Protein AF-A0A3D2XLP2-F1 (afdb_monomer)

Radius of gyration: 16.48 Å; Cα cont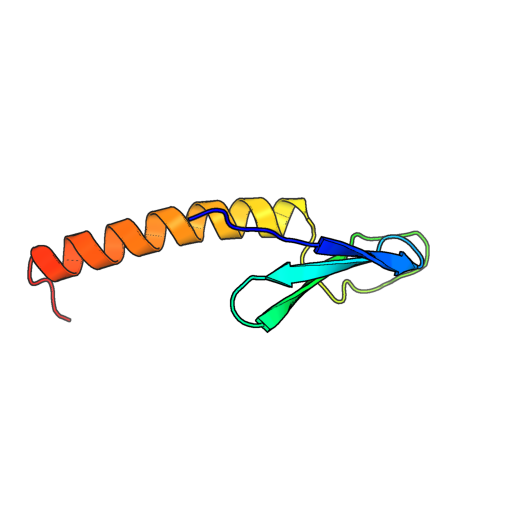acts (8 Å, |Δi|>4): 73; chains: 1; bounding box: 33×30×45 Å

Secondary structure (DSSP, 8-state):
------EEE-STTEEEEE-TTS-EEEEE---TT--S-SSB-HHHHHHHHHHHHHHHHHHHHHHHTT---

Nearest PDB structures (foldseek):
  1vla-assembly1_A  TM=8.781E-01  e=6.652E-04  Thermotoga maritima MSB8
  1ml8-assembly1_A-2  TM=8.890E-01  e=1.971E-03  Escherichia coli
  6h4d-assembly1_A  TM=4.869E-01  e=1.101E+00  Pseudomonas aeruginosa PAO1
  2x5g-assembly1_A-2  TM=3.296E-01  e=9.088E-01  Sulfolobus islandicus rudivirus 1 variant XX
  1qil-assembly3_C  TM=5.122E-01  e=3.706E+00  Staphylococcus aureus

Solvent-accessible surface area (backbone atoms only — not comparable to full-atom values): 4254 Å² total; per-residue (Å²): 135,86,89,65,72,55,76,43,79,72,60,90,64,30,36,40,31,50,40,88,88,76,50,75,48,53,28,22,53,87,47,98,93,51,94,69,76,91,33,44,35,66,69,57,46,51,53,50,49,55,52,48,56,54,46,52,56,50,52,55,50,38,56,73,70,66,66,73,132

Foldseek 3Di:
DDWDKDWDDDDDQKIWMAGPVGDIFIEGDDDVPDPDDPGHHPVRVVVVVVVVVVVVVVVVVCVVVVPDD

Mean predicted aligned error: 5.02 Å

Structure (mmCIF, N/CA/C/O backbone):
data_AF-A0A3D2XLP2-F1
#
_entry.id   AF-A0A3D2XLP2-F1
#
loop_
_atom_site.group_PDB
_atom_site.id
_atom_site.type_symbol
_atom_site.label_atom_id
_atom_site.label_alt_id
_atom_site.label_comp_id
_atom_site.label_asym_id
_atom_site.label_entity_id
_atom_site.label_seq_id
_atom_site.pdbx_PDB_ins_code
_atom_site.Cartn_x
_atom_site.Cartn_y
_atom_site.Cartn_z
_atom_site.occupancy
_atom_site.B_iso_or_equiv
_atom_site.auth_seq_id
_atom_site.auth_comp_id
_atom_site.auth_asym_id
_atom_site.auth_atom_id
_atom_site.pdbx_PDB_model_num
ATOM 1 N N . MET A 1 1 ? -0.444 -14.399 12.697 1.00 62.84 1 MET A N 1
ATOM 2 C CA . MET A 1 1 ? -0.733 -14.577 11.257 1.00 62.84 1 MET A CA 1
ATOM 3 C C . MET A 1 1 ? 0.405 -13.941 10.483 1.00 62.84 1 MET A C 1
ATOM 5 O O . MET A 1 1 ? 0.826 -12.862 10.875 1.00 62.84 1 MET A O 1
ATOM 9 N N . ALA A 1 2 ? 0.956 -14.613 9.472 1.00 84.94 2 ALA A N 1
ATOM 10 C CA . ALA A 1 2 ? 2.006 -14.031 8.639 1.00 84.94 2 ALA A CA 1
ATOM 11 C C . ALA A 1 2 ? 1.355 -13.334 7.440 1.00 84.94 2 ALA A C 1
ATOM 13 O O . ALA A 1 2 ? 0.602 -13.965 6.701 1.00 84.94 2 ALA A O 1
ATOM 14 N N . HIS A 1 3 ? 1.630 -12.044 7.259 1.00 88.56 3 HIS A N 1
ATOM 15 C CA . HIS A 1 3 ? 1.283 -11.346 6.027 1.00 88.56 3 HIS A CA 1
ATOM 16 C C . HIS A 1 3 ? 2.387 -11.607 4.999 1.00 88.56 3 HIS A C 1
ATOM 18 O O . HIS A 1 3 ? 3.566 -11.426 5.299 1.00 88.56 3 HIS A O 1
ATOM 24 N N . LYS A 1 4 ? 2.006 -12.056 3.802 1.00 92.50 4 LYS A N 1
ATOM 25 C CA . LYS A 1 4 ? 2.903 -12.215 2.655 1.00 92.50 4 LYS A CA 1
ATOM 26 C C . LYS A 1 4 ? 2.464 -11.244 1.569 1.00 92.50 4 LYS A C 1
ATOM 28 O O . LYS A 1 4 ? 1.269 -11.140 1.308 1.00 92.50 4 LYS A O 1
ATOM 33 N N . THR A 1 5 ? 3.435 -10.589 0.949 1.00 95.25 5 THR A N 1
ATOM 34 C CA . THR A 1 5 ? 3.242 -9.828 -0.281 1.00 95.25 5 THR A CA 1
ATOM 35 C C . THR A 1 5 ? 4.233 -10.296 -1.345 1.00 95.25 5 THR A C 1
ATOM 37 O O . THR A 1 5 ? 5.312 -10.809 -1.026 1.00 95.25 5 THR A O 1
ATOM 40 N N . THR A 1 6 ? 3.859 -10.141 -2.607 1.00 96.56 6 THR A N 1
ATOM 41 C CA . THR A 1 6 ? 4.664 -10.444 -3.788 1.00 96.56 6 THR A CA 1
ATOM 42 C C . THR A 1 6 ? 4.697 -9.210 -4.674 1.00 96.56 6 THR A C 1
ATOM 44 O O . THR A 1 6 ? 3.654 -8.675 -5.046 1.00 96.56 6 THR A O 1
ATOM 47 N N . THR A 1 7 ? 5.903 -8.777 -5.035 1.00 97.50 7 THR A N 1
ATOM 48 C CA . THR A 1 7 ? 6.111 -7.628 -5.917 1.00 97.50 7 THR A CA 1
ATOM 49 C C . THR A 1 7 ? 6.658 -8.096 -7.255 1.00 97.50 7 THR A C 1
ATOM 51 O O . THR A 1 7 ? 7.677 -8.785 -7.317 1.00 97.50 7 THR A O 1
ATOM 54 N N . HIS A 1 8 ? 6.001 -7.684 -8.332 1.00 97.56 8 HIS A N 1
ATOM 55 C CA . HIS A 1 8 ? 6.355 -8.013 -9.703 1.00 97.56 8 HIS A CA 1
ATOM 56 C C . HIS A 1 8 ? 6.853 -6.771 -10.439 1.00 97.56 8 HIS A C 1
ATOM 58 O O . HIS A 1 8 ? 6.209 -5.722 -10.435 1.00 97.56 8 HIS A O 1
ATOM 64 N N . TRP A 1 9 ? 7.993 -6.898 -11.113 1.00 95.94 9 TRP A N 1
ATOM 65 C CA . TRP A 1 9 ? 8.459 -5.892 -12.061 1.00 95.94 9 TRP A CA 1
ATOM 66 C C . TRP A 1 9 ? 7.596 -5.920 -13.329 1.00 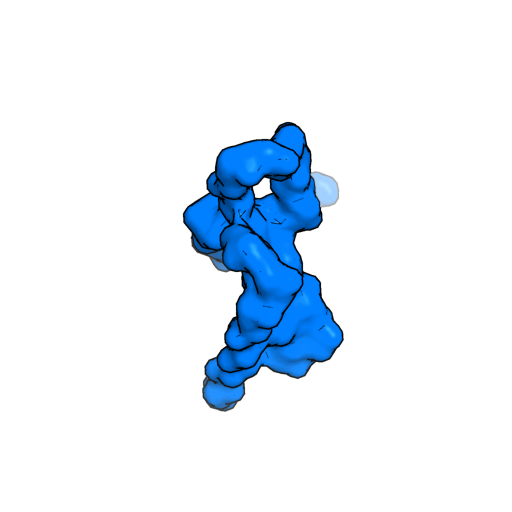95.94 9 TRP A C 1
ATOM 68 O O . TRP A 1 9 ? 7.298 -6.994 -13.857 1.00 95.94 9 TRP A O 1
ATOM 78 N N . LYS A 1 10 ? 7.191 -4.743 -13.818 1.00 93.50 10 LYS A N 1
ATOM 79 C CA . LYS A 1 10 ? 6.275 -4.589 -14.966 1.00 93.50 10 LYS A CA 1
ATOM 80 C C . LYS A 1 10 ? 6.931 -3.908 -16.176 1.00 93.50 10 LYS A C 1
ATOM 82 O O . LYS A 1 10 ? 6.225 -3.489 -17.089 1.00 93.50 10 LYS A O 1
ATOM 87 N N . GLY A 1 11 ? 8.260 -3.788 -16.186 1.00 90.00 11 GLY A N 1
ATOM 88 C CA . GLY A 1 11 ? 9.006 -3.044 -17.204 1.00 90.00 11 GLY A CA 1
ATOM 89 C C . GLY A 1 11 ? 9.384 -1.633 -16.746 1.00 90.00 11 GLY A C 1
ATOM 90 O O . GLY A 1 11 ? 8.659 -0.999 -15.980 1.00 90.00 11 GLY A O 1
ATOM 91 N N . GLY A 1 12 ? 10.532 -1.132 -17.211 1.00 88.75 12 GLY A N 1
ATOM 92 C CA . GLY A 1 12 ? 11.050 0.181 -16.810 1.00 88.75 12 GLY A CA 1
ATOM 93 C C . GLY A 1 12 ? 11.202 0.305 -15.290 1.00 88.75 12 GLY A C 1
ATOM 94 O O . GLY A 1 12 ? 11.622 -0.642 -14.626 1.00 88.75 12 GLY A O 1
ATOM 95 N N . MET A 1 13 ? 10.815 1.456 -14.739 1.00 91.06 13 MET A N 1
ATOM 96 C CA . MET A 1 13 ? 10.832 1.733 -13.297 1.00 91.06 13 MET A CA 1
ATOM 97 C C . MET A 1 13 ? 9.462 1.503 -12.631 1.00 91.06 13 MET A C 1
ATOM 99 O O . MET A 1 13 ? 9.084 2.249 -11.728 1.00 91.06 13 MET A O 1
ATOM 103 N N . ARG A 1 14 ? 8.706 0.494 -13.091 1.00 92.75 14 ARG A N 1
ATOM 104 C CA . ARG A 1 14 ? 7.342 0.185 -12.633 1.00 92.75 14 ARG A CA 1
ATOM 105 C C . ARG A 1 14 ? 7.251 -1.181 -11.955 1.00 92.75 14 ARG A C 1
ATOM 107 O O . ARG A 1 14 ? 7.770 -2.183 -12.457 1.00 92.75 14 ARG A O 1
ATOM 114 N N . PHE A 1 15 ? 6.522 -1.217 -10.847 1.00 95.88 15 PHE A N 1
ATOM 115 C CA . PHE A 1 15 ? 6.322 -2.385 -9.998 1.00 95.88 15 PHE A CA 1
ATOM 116 C C . PHE A 1 15 ? 4.860 -2.489 -9.568 1.00 95.88 15 PHE A C 1
ATOM 118 O O . PHE A 1 15 ? 4.218 -1.483 -9.280 1.00 95.88 15 PHE A O 1
ATOM 125 N N . GLU A 1 16 ? 4.344 -3.708 -9.489 1.00 97.12 16 GLU A N 1
ATOM 126 C CA . GLU A 1 16 ? 3.018 -4.009 -8.949 1.00 97.12 16 GLU A CA 1
ATOM 127 C C . GLU A 1 16 ? 3.180 -4.950 -7.755 1.00 97.12 16 GLU A C 1
ATOM 129 O O . GLU A 1 16 ? 3.869 -5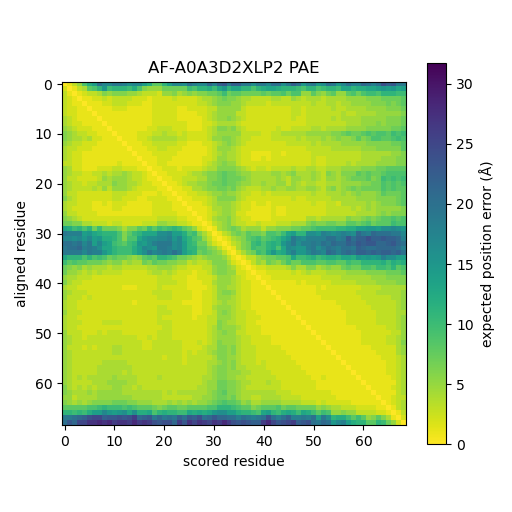.962 -7.872 1.00 97.12 16 GLU A O 1
ATOM 134 N N . SER A 1 17 ? 2.583 -4.619 -6.610 1.00 97.38 17 SER A N 1
ATOM 135 C CA . SER A 1 17 ? 2.578 -5.485 -5.422 1.00 97.38 17 SER A CA 1
ATOM 136 C C . SER A 1 17 ? 1.167 -5.963 -5.117 1.00 97.38 17 SER A C 1
ATOM 138 O O . SER A 1 17 ? 0.222 -5.180 -5.208 1.00 97.38 17 SER A O 1
ATOM 140 N N . ASP A 1 18 ? 1.033 -7.226 -4.719 1.00 95.69 18 ASP A N 1
ATOM 141 C CA . ASP A 1 18 ? -0.215 -7.774 -4.182 1.00 95.69 18 ASP A CA 1
ATOM 142 C C . ASP A 1 18 ? -0.404 -7.416 -2.693 1.00 95.69 18 ASP A C 1
ATOM 144 O O . ASP A 1 18 ? 0.475 -6.830 -2.042 1.00 95.69 18 ASP A O 1
ATOM 148 N N . ASN A 1 19 ? -1.569 -7.776 -2.150 1.00 91.88 19 ASN A N 1
ATOM 149 C CA . ASN A 1 19 ? -1.800 -7.855 -0.716 1.00 91.88 19 ASN A CA 1
ATOM 150 C C . ASN A 1 19 ? -2.706 -9.047 -0.345 1.00 91.88 19 ASN A C 1
ATOM 152 O O . ASN A 1 19 ? -3.435 -9.562 -1.197 1.00 91.88 19 ASN A O 1
ATOM 156 N N . PRO A 1 20 ? -2.725 -9.470 0.936 1.00 91.38 20 PRO A N 1
ATOM 157 C CA . PRO A 1 20 ? -3.542 -10.600 1.394 1.00 91.38 20 PRO A CA 1
ATOM 158 C C . PRO A 1 20 ? -5.058 -10.443 1.200 1.00 91.38 20 PRO A C 1
ATOM 160 O O . PRO A 1 20 ? -5.779 -11.435 1.267 1.00 91.38 20 PRO A O 1
ATOM 163 N N . SER A 1 21 ? -5.546 -9.221 0.975 1.00 90.25 21 SER A N 1
ATOM 164 C CA . SER A 1 21 ? -6.964 -8.924 0.740 1.00 90.25 21 SER A CA 1
ATOM 165 C C . SER A 1 21 ? -7.361 -9.033 -0.738 1.00 90.25 21 SER A C 1
ATOM 167 O O . SER A 1 21 ? -8.508 -8.753 -1.075 1.00 90.25 21 SER A O 1
ATOM 169 N N . GLY A 1 22 ? -6.432 -9.420 -1.619 1.00 91.50 22 GLY A N 1
ATOM 170 C CA . GLY A 1 22 ? -6.680 -9.610 -3.048 1.00 91.50 22 GLY A CA 1
ATOM 171 C C . GLY A 1 22 ? -6.599 -8.338 -3.897 1.00 91.50 22 GLY A C 1
ATO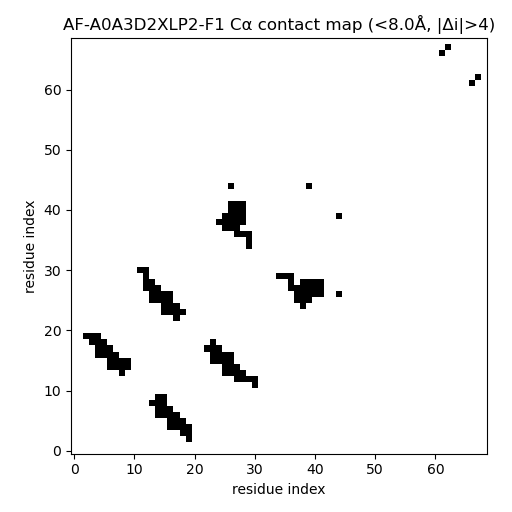M 172 O O . GLY A 1 22 ? -6.915 -8.404 -5.082 1.00 91.50 22 GLY A O 1
ATOM 173 N N . ASN A 1 23 ? -6.166 -7.199 -3.338 1.00 94.06 23 ASN A N 1
ATOM 174 C CA . ASN A 1 23 ? -5.944 -5.979 -4.126 1.00 94.06 23 ASN A CA 1
ATOM 175 C C . ASN A 1 23 ? -4.478 -5.860 -4.565 1.00 94.06 23 ASN A C 1
ATOM 177 O O . ASN A 1 23 ? -3.585 -6.420 -3.925 1.00 94.06 23 ASN A O 1
ATOM 181 N N . SER A 1 24 ? -4.229 -5.073 -5.614 1.00 95.38 24 SER A N 1
ATOM 182 C CA . SER A 1 24 ? -2.882 -4.697 -6.040 1.00 95.38 24 SER A CA 1
ATOM 183 C C . SER A 1 24 ? -2.640 -3.196 -5.921 1.00 95.38 24 SER A C 1
ATOM 185 O O . SER A 1 24 ? -3.567 -2.385 -5.866 1.00 95.38 24 SER A O 1
ATOM 187 N N . VAL A 1 25 ? -1.365 -2.833 -5.841 1.00 95.88 25 VAL A N 1
ATOM 188 C CA . VAL A 1 25 ? -0.897 -1.447 -5.819 1.00 95.88 25 VAL A CA 1
ATOM 189 C C . VAL A 1 25 ? 0.184 -1.265 -6.870 1.00 95.88 25 VAL A C 1
ATOM 191 O O . VAL A 1 25 ? 1.103 -2.081 -6.980 1.00 95.88 25 VAL A O 1
ATOM 194 N N . LEU A 1 26 ? 0.073 -0.180 -7.635 1.00 96.38 26 LEU A N 1
ATOM 195 C CA . LEU A 1 26 ? 1.059 0.199 -8.634 1.00 96.38 26 LEU A CA 1
ATOM 196 C C . LEU A 1 26 ? 2.024 1.229 -8.052 1.00 96.38 26 LEU A C 1
ATOM 198 O O . LEU A 1 26 ? 1.606 2.252 -7.503 1.00 96.38 26 LEU A O 1
ATOM 202 N N . MET A 1 27 ? 3.314 0.963 -8.213 1.00 96.25 27 MET A N 1
ATOM 203 C CA . MET A 1 27 ? 4.390 1.866 -7.841 1.00 96.25 27 MET A CA 1
ATOM 204 C C . MET A 1 27 ? 5.274 2.156 -9.044 1.00 96.25 27 MET A C 1
ATOM 206 O O . MET A 1 27 ? 5.694 1.238 -9.752 1.00 96.25 27 MET A O 1
ATOM 210 N N . ASP A 1 28 ? 5.610 3.421 -9.250 1.00 93.44 28 ASP A N 1
ATOM 211 C CA . ASP A 1 28 ? 6.587 3.813 -10.258 1.00 93.44 28 ASP A CA 1
ATOM 212 C C . ASP A 1 28 ? 7.362 5.070 -9.868 1.00 93.44 28 ASP A C 1
ATOM 214 O O . ASP A 1 28 ? 7.050 5.777 -8.915 1.00 93.44 28 ASP A O 1
ATOM 218 N N . THR A 1 29 ? 8.445 5.338 -10.582 1.00 89.56 29 THR A N 1
ATOM 219 C CA . THR A 1 29 ? 9.171 6.603 -10.477 1.00 89.56 29 THR A CA 1
ATOM 220 C C . THR A 1 29 ? 9.390 7.162 -11.868 1.00 89.56 29 THR A C 1
ATOM 222 O O . THR A 1 29 ? 9.354 6.417 -12.849 1.00 89.56 29 THR A O 1
ATOM 225 N N . ASN A 1 30 ? 9.650 8.466 -11.942 1.00 80.38 30 ASN A N 1
ATOM 226 C CA . ASN A 1 30 ? 10.062 9.105 -13.182 1.00 80.38 30 ASN A CA 1
ATOM 227 C C . ASN A 1 30 ? 11.258 8.342 -13.762 1.00 80.38 30 ASN A C 1
ATOM 229 O O . ASN A 1 30 ? 12.249 8.088 -13.071 1.00 80.38 30 ASN A O 1
ATOM 233 N N . SER A 1 31 ? 11.135 7.973 -15.028 1.00 69.12 31 SER A N 1
ATOM 234 C CA . SER A 1 31 ? 12.219 7.476 -15.864 1.00 69.12 31 SER A CA 1
ATOM 235 C C . SER A 1 31 ? 12.358 8.415 -17.053 1.00 69.12 31 SER A C 1
ATOM 237 O O . SER A 1 31 ? 11.357 8.982 -17.491 1.00 69.12 31 SER A O 1
ATOM 239 N N . GLU A 1 32 ? 13.569 8.553 -17.587 1.00 63.59 32 GLU A N 1
ATOM 240 C CA . GLU A 1 32 ? 13.834 9.310 -18.817 1.00 63.59 32 GLU A CA 1
ATOM 241 C C . GLU A 1 32 ? 12.799 8.938 -19.903 1.00 63.59 32 GLU A C 1
ATOM 243 O O . GLU A 1 32 ? 12.700 7.774 -20.295 1.00 63.59 32 GLU A O 1
ATOM 248 N N . GLY A 1 33 ? 11.984 9.908 -20.337 1.00 63.81 33 GLY A N 1
ATOM 249 C CA . GLY A 1 33 ? 10.957 9.723 -21.374 1.00 63.81 33 GLY A CA 1
ATOM 250 C C . GLY A 1 33 ? 9.547 9.316 -20.909 1.00 63.81 33 GLY A C 1
ATOM 251 O O . GLY A 1 33 ? 8.728 8.971 -21.758 1.00 63.81 33 GLY A O 1
ATOM 252 N N . VAL A 1 34 ? 9.235 9.340 -19.606 1.00 63.88 34 VAL A N 1
ATOM 253 C CA . VAL A 1 34 ? 7.860 9.155 -19.094 1.00 63.88 34 VAL A CA 1
ATOM 254 C C . VAL A 1 34 ? 7.387 10.435 -18.404 1.00 63.88 34 VAL A C 1
ATOM 256 O O . VAL A 1 34 ? 7.839 10.750 -17.306 1.00 63.88 34 VAL A O 1
ATOM 259 N N . ASP A 1 35 ? 6.455 11.146 -19.044 1.00 64.38 35 ASP A N 1
ATOM 260 C CA . ASP A 1 35 ? 5.980 12.466 -18.598 1.00 64.38 35 ASP A CA 1
ATOM 261 C C . ASP A 1 35 ? 5.097 12.419 -17.337 1.00 64.38 35 ASP A C 1
ATOM 263 O O . ASP A 1 35 ? 4.976 13.419 -16.630 1.00 64.38 35 ASP A O 1
ATOM 267 N N . GLN A 1 36 ? 4.474 11.270 -17.032 1.00 75.88 36 GLN A N 1
ATOM 268 C CA . GLN A 1 36 ? 3.537 11.143 -15.913 1.00 75.88 36 GLN A CA 1
ATOM 269 C C . GLN A 1 36 ? 3.612 9.778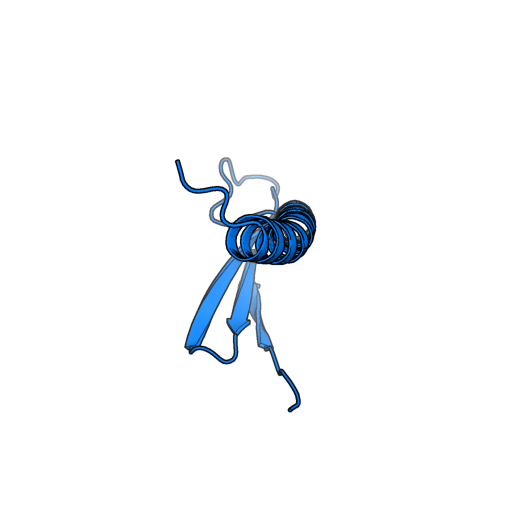 -15.215 1.00 75.88 36 GLN A C 1
ATOM 271 O O . GLN A 1 36 ? 3.588 8.722 -15.852 1.00 75.88 36 GLN A O 1
ATOM 276 N N . GLN A 1 37 ? 3.658 9.816 -13.882 1.00 83.19 37 GLN A N 1
ATOM 277 C CA . GLN A 1 37 ? 3.560 8.643 -13.012 1.00 83.19 37 GLN A CA 1
ATOM 278 C C . GLN A 1 37 ? 2.161 8.021 -13.092 1.00 83.19 37 GLN A C 1
ATOM 280 O O 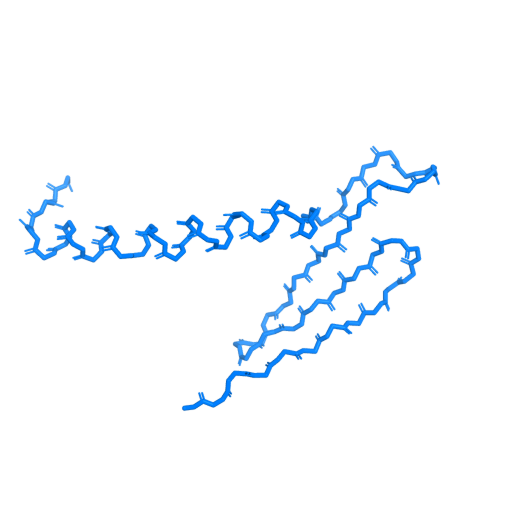. GLN A 1 37 ? 1.155 8.729 -13.033 1.00 83.19 37 GLN A O 1
ATOM 285 N N . GLN A 1 38 ? 2.097 6.697 -13.218 1.00 87.56 38 GLN A N 1
ATOM 286 C CA . GLN A 1 38 ? 0.851 5.925 -13.207 1.00 87.56 38 GLN A CA 1
ATOM 287 C C . GLN A 1 38 ? 0.537 5.382 -11.807 1.00 87.56 38 GLN A C 1
ATOM 289 O O . GLN A 1 38 ? -0.620 5.088 -11.510 1.00 87.56 38 GLN A O 1
ATOM 294 N N . GLY A 1 39 ? 1.556 5.231 -10.957 1.00 91.12 39 GLY A N 1
ATOM 295 C CA . GLY A 1 39 ? 1.445 4.793 -9.568 1.00 91.12 39 GLY A CA 1
ATOM 296 C C . GLY A 1 39 ? 1.993 5.819 -8.577 1.00 91.12 39 GLY A C 1
ATOM 297 O O . GLY A 1 39 ? 2.460 6.896 -8.943 1.00 91.12 39 GLY A O 1
ATOM 298 N N . LEU A 1 40 ? 1.960 5.480 -7.288 1.00 93.75 40 LEU A N 1
ATOM 299 C CA . LEU A 1 40 ? 2.683 6.262 -6.284 1.00 93.75 40 LEU A CA 1
ATOM 300 C C . LEU A 1 40 ? 4.176 5.948 -6.370 1.00 93.75 40 LEU A C 1
ATOM 302 O O . LEU A 1 40 ? 4.564 4.789 -6.526 1.00 93.75 40 LEU A O 1
ATOM 306 N N . SER A 1 41 ? 5.033 6.949 -6.154 1.00 93.88 41 SER A N 1
ATOM 307 C CA . SER A 1 41 ? 6.440 6.630 -5.906 1.00 93.88 41 SER A CA 1
ATOM 308 C C . SER A 1 41 ? 6.570 5.720 -4.685 1.00 93.88 41 SER A C 1
ATOM 310 O O . SER A 1 41 ? 5.876 5.962 -3.694 1.00 93.88 41 SER A O 1
ATOM 312 N N . PRO A 1 42 ? 7.464 4.710 -4.692 1.00 94.94 42 PRO A N 1
ATOM 313 C CA . PRO A 1 42 ? 7.632 3.824 -3.540 1.00 94.94 42 PRO A CA 1
ATOM 314 C C . PRO A 1 42 ? 7.851 4.586 -2.225 1.00 94.94 42 PRO A C 1
ATOM 316 O O . PRO A 1 42 ? 7.324 4.211 -1.181 1.00 94.94 42 PRO A O 1
ATOM 319 N N . LYS A 1 43 ? 8.577 5.713 -2.279 1.00 94.94 43 LYS A N 1
ATOM 320 C CA . LYS A 1 43 ? 8.819 6.570 -1.109 1.00 94.94 43 LYS A CA 1
ATOM 321 C C . LYS A 1 43 ? 7.559 7.314 -0.664 1.00 94.94 43 LYS A C 1
ATOM 323 O O . LYS A 1 43 ? 7.281 7.353 0.530 1.00 94.94 43 LYS A O 1
ATOM 328 N N . ALA A 1 44 ? 6.792 7.882 -1.599 1.00 95.25 44 ALA A N 1
ATOM 329 C CA . ALA A 1 44 ? 5.524 8.530 -1.268 1.00 95.25 44 ALA A CA 1
ATOM 330 C C . ALA A 1 44 ? 4.537 7.517 -0.676 1.00 95.25 44 ALA A C 1
ATOM 332 O O . ALA A 1 44 ? 3.950 7.783 0.366 1.00 95.25 44 ALA A O 1
ATOM 333 N N . MET A 1 45 ? 4.439 6.324 -1.269 1.00 96.06 45 MET A N 1
ATOM 334 C CA . MET A 1 45 ? 3.599 5.242 -0.762 1.00 96.06 45 MET A CA 1
ATOM 335 C C . MET A 1 45 ? 4.002 4.816 0.657 1.00 96.06 45 MET A C 1
ATOM 337 O O . MET A 1 45 ? 3.132 4.654 1.510 1.00 96.06 45 MET A O 1
ATOM 341 N N . MET A 1 46 ? 5.303 4.691 0.941 1.00 96.62 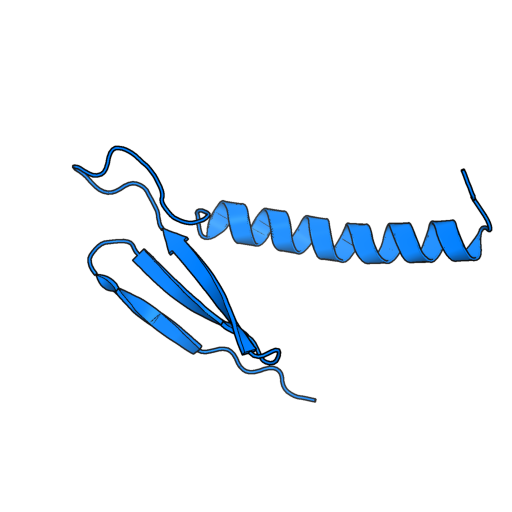46 MET A N 1
ATOM 342 C CA . MET A 1 46 ? 5.794 4.387 2.288 1.00 96.62 46 MET A CA 1
ATOM 343 C C . MET A 1 46 ? 5.366 5.459 3.303 1.00 96.62 46 MET A C 1
ATOM 345 O O . MET A 1 46 ? 4.838 5.116 4.361 1.00 96.62 46 MET A O 1
ATOM 349 N N . LEU A 1 47 ? 5.522 6.746 2.978 1.00 97.94 47 LEU A N 1
ATOM 350 C CA . LEU A 1 47 ? 5.098 7.843 3.858 1.00 97.94 47 LEU A CA 1
ATOM 351 C C . LEU A 1 47 ? 3.576 7.868 4.060 1.00 97.94 47 LEU A C 1
ATOM 353 O O . LEU A 1 47 ? 3.113 8.004 5.192 1.00 97.94 47 LEU A O 1
ATOM 357 N N . SER A 1 48 ? 2.800 7.671 2.992 1.00 97.38 48 SER A N 1
ATOM 358 C CA . SER A 1 48 ? 1.342 7.550 3.071 1.00 97.38 48 SER A CA 1
ATOM 359 C C . SER A 1 48 ? 0.912 6.367 3.938 1.00 97.38 48 SER A C 1
ATOM 361 O O . SER A 1 48 ? -0.019 6.507 4.724 1.00 97.38 48 SER A O 1
ATOM 363 N N . SER A 1 49 ? 1.602 5.224 3.845 1.00 96.44 49 SER A N 1
ATOM 364 C CA . SER A 1 49 ? 1.303 4.046 4.668 1.00 96.44 49 SER A CA 1
ATOM 365 C C . SER A 1 49 ? 1.541 4.310 6.156 1.00 96.44 49 SER A C 1
ATOM 367 O O . SER A 1 49 ? 0.695 3.968 6.978 1.00 96.44 49 SER A O 1
ATOM 369 N N . LEU A 1 50 ? 2.636 4.999 6.498 1.00 98.00 50 LEU A N 1
ATOM 370 C CA . LEU A 1 50 ? 2.948 5.372 7.876 1.00 98.00 50 LEU A CA 1
ATOM 371 C C . LEU A 1 50 ? 1.889 6.324 8.442 1.00 98.00 50 LEU A C 1
ATOM 373 O O . LEU A 1 50 ? 1.371 6.089 9.532 1.00 98.00 50 LEU A O 1
ATOM 377 N N . ALA A 1 51 ? 1.529 7.359 7.677 1.00 98.25 51 ALA A N 1
ATOM 378 C CA . ALA A 1 51 ? 0.475 8.292 8.063 1.00 98.25 51 ALA A CA 1
ATOM 379 C C . ALA A 1 51 ? -0.887 7.592 8.211 1.00 98.25 51 ALA A C 1
ATOM 381 O O . ALA A 1 51 ? -1.624 7.885 9.148 1.00 98.25 51 ALA A O 1
ATOM 382 N N . GLY A 1 52 ? -1.202 6.639 7.327 1.00 97.94 52 GLY A N 1
ATOM 383 C CA . GLY A 1 52 ? -2.421 5.834 7.393 1.00 97.94 52 GLY A CA 1
ATOM 384 C C . GLY A 1 52 ? -2.510 4.993 8.666 1.00 97.94 52 GLY A C 1
ATOM 385 O O . GLY A 1 52 ? -3.541 5.028 9.333 1.00 97.94 52 GLY A O 1
ATOM 386 N N . CYS A 1 53 ? -1.429 4.303 9.047 1.00 97.19 53 CYS A N 1
ATOM 387 C CA . CYS A 1 53 ? -1.379 3.541 10.299 1.00 97.19 53 CYS A CA 1
ATOM 388 C C . CYS A 1 53 ? -1.668 4.437 11.512 1.00 97.19 53 CYS A C 1
ATOM 390 O O . CYS A 1 53 ? -2.537 4.120 12.317 1.00 97.19 53 CYS A O 1
ATOM 392 N N . SER A 1 54 ? -1.006 5.595 11.599 1.00 98.00 54 SER A N 1
ATOM 393 C CA . SER A 1 54 ? -1.249 6.553 12.685 1.00 98.00 54 SER A CA 1
ATOM 394 C C . SER A 1 54 ? -2.657 7.159 12.648 1.00 98.00 54 SER A C 1
ATOM 396 O O . SER A 1 54 ? -3.254 7.391 13.695 1.00 98.00 54 SER A O 1
ATOM 398 N N . GLY A 1 55 ? -3.213 7.407 11.460 1.00 98.00 55 GLY A N 1
ATOM 399 C CA . GLY A 1 55 ? -4.578 7.908 11.299 1.00 98.00 55 GLY A CA 1
ATOM 400 C C . GLY A 1 55 ? -5.635 6.934 11.821 1.00 98.00 55 GLY A C 1
ATOM 401 O O . GLY A 1 55 ? -6.586 7.374 12.464 1.00 98.00 55 GLY A O 1
ATOM 402 N N . ILE A 1 56 ? -5.451 5.627 11.603 1.00 98.12 56 ILE A N 1
ATOM 403 C CA . ILE A 1 56 ? -6.340 4.584 12.145 1.00 98.12 56 ILE A CA 1
ATOM 404 C C . ILE A 1 56 ? -6.365 4.654 13.677 1.00 98.12 56 ILE A C 1
ATOM 406 O O . ILE A 1 56 ? -7.447 4.732 14.260 1.00 98.12 56 ILE A O 1
ATOM 410 N N . ASP A 1 57 ? -5.194 4.729 14.318 1.00 97.00 57 ASP A N 1
ATOM 411 C CA . ASP A 1 57 ? -5.101 4.841 15.779 1.00 97.00 57 ASP A CA 1
ATOM 412 C C . ASP A 1 57 ? -5.809 6.103 16.302 1.00 97.00 57 ASP A C 1
ATOM 414 O O . ASP A 1 57 ? -6.533 6.058 17.299 1.00 97.00 57 ASP A O 1
ATOM 418 N N . ILE A 1 58 ? -5.638 7.239 15.616 1.00 97.19 58 ILE A N 1
ATOM 419 C CA . ILE A 1 58 ? -6.293 8.504 15.983 1.00 97.19 58 ILE A CA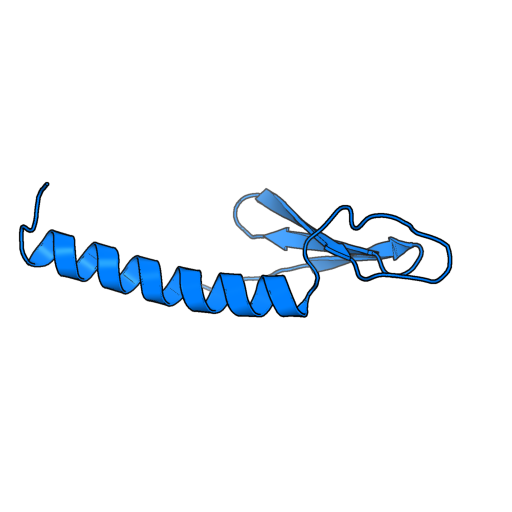 1
ATOM 420 C C . ILE A 1 58 ? -7.816 8.381 15.879 1.00 97.19 58 ILE A C 1
ATOM 422 O O . ILE A 1 58 ? -8.524 8.790 16.802 1.00 97.19 58 ILE A O 1
ATOM 426 N N . VAL A 1 59 ? -8.332 7.809 14.788 1.00 96.44 59 VAL A N 1
ATOM 427 C CA . VAL A 1 59 ? -9.777 7.600 14.600 1.00 96.44 59 VAL A CA 1
ATOM 428 C C . VAL A 1 59 ? -10.348 6.725 15.720 1.00 96.44 59 VAL A C 1
ATOM 430 O O . VAL A 1 59 ? -11.388 7.065 16.294 1.00 96.44 59 VAL A O 1
ATOM 433 N N . ASP A 1 60 ? -9.651 5.652 16.094 1.00 96.50 60 ASP A N 1
ATOM 434 C CA . ASP A 1 60 ? -10.067 4.772 17.190 1.00 96.50 60 ASP A CA 1
ATOM 435 C C . ASP A 1 60 ? -10.069 5.489 18.552 1.00 96.50 60 ASP A C 1
ATOM 437 O O . ASP A 1 60 ? -11.003 5.317 19.348 1.00 96.50 60 ASP A O 1
ATOM 441 N N . ILE A 1 61 ? -9.074 6.345 18.815 1.00 96.81 61 ILE A N 1
ATOM 442 C CA . ILE A 1 61 ? -9.018 7.179 20.026 1.00 96.81 61 ILE A CA 1
ATOM 443 C C . ILE A 1 61 ? -10.208 8.143 20.078 1.00 96.81 61 ILE A C 1
ATOM 445 O O . ILE A 1 61 ? -10.913 8.184 21.090 1.00 96.81 61 ILE A O 1
ATOM 449 N N . LEU A 1 62 ? -10.472 8.884 19.000 1.00 96.94 62 LEU A N 1
ATOM 450 C CA . LEU A 1 62 ? -11.575 9.851 18.941 1.00 96.94 62 LEU A CA 1
ATOM 451 C C . LEU A 1 62 ? -12.935 9.168 19.139 1.00 96.94 62 LEU A C 1
ATOM 453 O O . LEU A 1 62 ? -13.764 9.639 19.925 1.00 96.94 62 LEU A O 1
ATOM 457 N N . LYS A 1 63 ? -13.128 7.998 18.517 1.00 95.69 63 LYS A N 1
ATOM 458 C CA . LYS A 1 63 ? -14.325 7.171 18.703 1.00 95.69 63 LYS A CA 1
ATOM 459 C C . LYS A 1 63 ? -14.496 6.740 20.160 1.00 95.69 63 LYS A C 1
ATOM 461 O O . LYS A 1 63 ? -15.597 6.834 20.703 1.00 95.69 63 LYS A O 1
ATOM 466 N N . LYS A 1 64 ? -13.418 6.306 20.823 1.00 96.12 64 LYS A N 1
ATOM 467 C CA . LYS A 1 64 ? -13.437 5.945 22.252 1.00 96.12 64 LYS A CA 1
ATOM 468 C C . LYS A 1 64 ? -13.761 7.146 23.147 1.00 96.12 64 LYS A C 1
ATOM 470 O O . LYS A 1 64 ? -14.449 6.981 24.155 1.00 96.12 64 LYS A O 1
ATOM 475 N N . MET A 1 65 ? -13.305 8.339 22.768 1.00 97.56 65 MET A N 1
ATOM 476 C CA . MET A 1 65 ? -13.611 9.600 23.451 1.00 97.56 65 MET A CA 1
ATOM 477 C C . MET A 1 65 ? -15.036 10.111 23.188 1.00 97.56 65 MET A C 1
ATOM 479 O O . MET A 1 65 ? -15.442 11.080 23.825 1.00 97.56 65 MET A O 1
ATOM 483 N N . LYS A 1 66 ? -15.808 9.452 22.308 1.00 94.69 66 LYS A N 1
ATOM 484 C CA . LYS A 1 66 ? -17.153 9.876 21.879 1.00 94.69 66 LYS A CA 1
ATOM 485 C C . LYS A 1 66 ? -17.159 11.283 21.276 1.00 94.69 66 LYS A C 1
ATOM 487 O O . LYS A 1 66 ? -18.118 1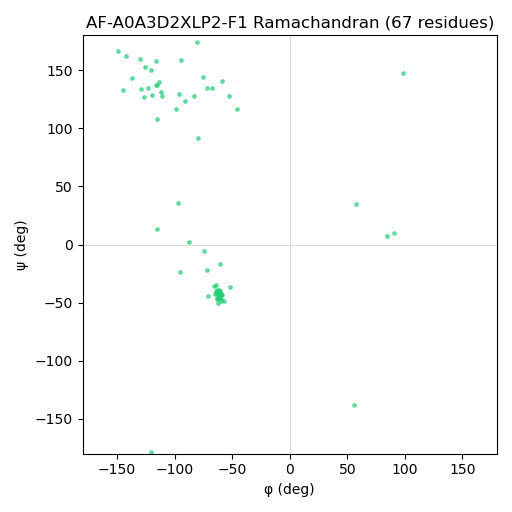2.030 21.452 1.00 94.69 66 LYS A O 1
ATOM 492 N N . ILE A 1 67 ? -16.082 11.637 20.577 1.00 88.62 67 ILE A N 1
ATOM 493 C CA . ILE A 1 67 ? -16.049 12.845 19.758 1.00 88.62 67 ILE A CA 1
ATOM 494 C C . ILE A 1 67 ? -16.767 12.504 18.454 1.00 88.62 67 ILE A C 1
ATOM 496 O O . ILE A 1 67 ? -16.190 11.933 17.533 1.00 88.62 67 ILE A O 1
ATOM 500 N N . THR A 1 68 ? -18.069 12.760 18.453 1.00 77.50 68 THR A N 1
ATOM 501 C CA . THR A 1 68 ? -18.936 12.765 17.274 1.00 77.50 68 THR A CA 1
ATOM 502 C C . THR A 1 68 ? -19.115 14.210 16.839 1.00 77.50 68 THR A C 1
ATOM 504 O O . THR A 1 68 ? -19.664 14.995 17.613 1.00 77.50 68 THR A O 1
ATOM 507 N N . ASP A 1 69 ? -18.644 14.532 15.637 1.00 59.94 69 ASP A N 1
ATOM 508 C CA . ASP A 1 69 ? -19.312 15.537 14.803 1.00 59.94 69 ASP A CA 1
ATOM 509 C C . ASP A 1 69 ? -20.638 14.957 14.283 1.00 59.94 69 ASP A C 1
ATOM 511 O O . ASP A 1 69 ? -20.655 13.749 13.933 1.00 59.94 69 ASP A O 1
#

pLDDT: mean 90.67, std 10.15, range [59.94, 98.25]

Sequence (69 aa):
MAHKTTTHWKGGMRFESDNPSGNSVLMDTNSEGVDQQQGLSPKAMMLSSLAGCSGIDIVDILKKMKITD